Protein AF-X1GCX1-F1 (afdb_monomer)

Sequence (141 aa):
MNTSSYLELHWLAKADKYILLPPVIFADIPYGGYFRLPEKKEVVIDDKFYPADRGLIVISENYSSHVESSIAHEWRHLWQYYKRGKPKWIATWNLKSPFSYKNQIVIFFMSDPSEYDALLFQLKKAPDDVARQWYEWIIKQ

Nearest PDB structures (foldseek):
  8k42-assembly1_B  TM=2.134E-01  e=8.567E+00  Banna virus

Mean predicted aligned error: 6.37 Å

Structure (mmCIF, N/CA/C/O backbone):
data_AF-X1GCX1-F1
#
_entry.id   AF-X1GCX1-F1
#
loop_
_atom_site.group_PDB
_atom_site.id
_atom_site.type_symbol
_atom_site.label_atom_id
_atom_site.label_alt_id
_atom_site.label_comp_id
_atom_site.label_asym_id
_atom_site.label_entity_id
_atom_site.label_seq_id
_atom_site.pdbx_PDB_ins_code
_atom_site.Cartn_x
_atom_site.Cartn_y
_atom_site.Cartn_z
_atom_site.occupancy
_atom_site.B_iso_or_equiv
_atom_site.auth_seq_id
_atom_site.auth_comp_id
_atom_site.auth_asym_id
_atom_site.auth_atom_id
_atom_site.pdbx_PDB_model_num
ATOM 1 N N . MET A 1 1 ? -4.135 -27.957 -5.023 1.00 33.50 1 MET A N 1
ATOM 2 C CA . MET A 1 1 ? -3.226 -28.332 -3.921 1.00 33.50 1 MET A CA 1
ATOM 3 C C . MET A 1 1 ? -3.194 -27.176 -2.949 1.00 33.50 1 MET A C 1
ATOM 5 O O . MET A 1 1 ? -3.079 -26.039 -3.378 1.00 33.50 1 MET A O 1
ATOM 9 N N . ASN A 1 2 ? -3.418 -27.493 -1.679 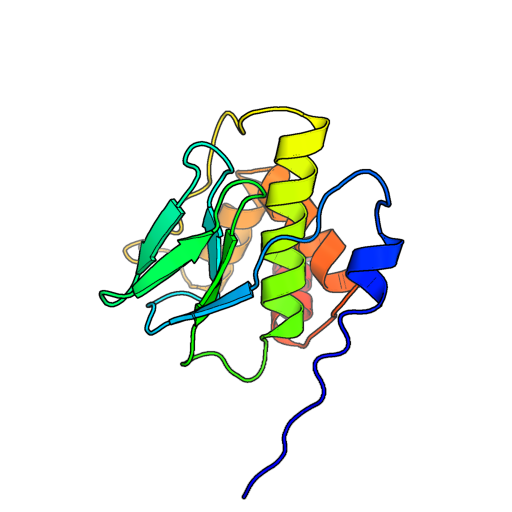1.00 41.75 2 ASN A N 1
ATOM 10 C CA . ASN A 1 2 ? -3.572 -26.563 -0.574 1.00 41.75 2 ASN A CA 1
ATOM 11 C C . ASN A 1 2 ? -2.173 -26.181 -0.070 1.00 41.75 2 ASN A C 1
ATOM 13 O O . ASN A 1 2 ? -1.536 -26.963 0.630 1.00 41.75 2 ASN A O 1
ATOM 17 N N . THR A 1 3 ? -1.675 -25.014 -0.458 1.00 34.78 3 THR A N 1
ATOM 18 C CA . THR A 1 3 ? -0.577 -24.355 0.249 1.00 34.78 3 THR A CA 1
ATOM 19 C C . THR A 1 3 ? -1.178 -23.115 0.867 1.00 34.78 3 THR A C 1
ATOM 21 O O . THR A 1 3 ? -1.274 -22.078 0.218 1.00 34.78 3 THR A O 1
ATOM 24 N N . SER A 1 4 ? -1.628 -23.243 2.114 1.00 40.72 4 SER A N 1
ATOM 25 C CA . SER A 1 4 ? -1.820 -22.090 2.985 1.00 40.72 4 SER A CA 1
ATOM 26 C C . SER A 1 4 ? -0.445 -21.444 3.146 1.00 40.72 4 SER A C 1
ATOM 28 O O . SER A 1 4 ? 0.305 -21.798 4.055 1.00 40.72 4 SER A O 1
ATOM 30 N N . SER A 1 5 ? -0.065 -20.582 2.199 1.00 46.88 5 SER A N 1
ATOM 31 C CA . SER A 1 5 ? 1.104 -19.723 2.312 1.00 46.88 5 SER A CA 1
ATOM 32 C C . SER A 1 5 ? 0.873 -18.882 3.554 1.00 46.88 5 SER A C 1
ATOM 34 O O . SER A 1 5 ? -0.041 -18.057 3.590 1.00 46.88 5 SER A O 1
ATOM 36 N N . TYR A 1 6 ? 1.623 -19.172 4.612 1.00 53.91 6 TYR A N 1
ATOM 37 C CA . TYR A 1 6 ? 1.590 -18.361 5.814 1.00 53.91 6 TYR A CA 1
ATOM 3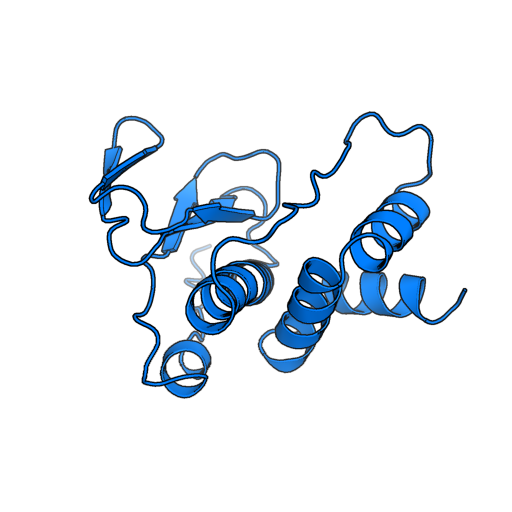8 C C . TYR A 1 6 ? 1.990 -16.946 5.415 1.00 53.91 6 TYR A C 1
ATOM 40 O O . TYR A 1 6 ? 3.112 -16.729 4.973 1.00 53.91 6 TYR A O 1
ATOM 48 N N . LEU A 1 7 ? 1.045 -16.020 5.530 1.00 60.81 7 LEU A N 1
ATOM 49 C CA . LEU A 1 7 ? 1.259 -14.616 5.241 1.00 60.81 7 LEU A CA 1
ATOM 50 C C . LEU A 1 7 ? 2.062 -14.014 6.407 1.00 60.81 7 LEU A C 1
ATOM 52 O O . LEU A 1 7 ? 1.522 -13.839 7.506 1.00 60.81 7 LEU A O 1
ATOM 56 N N . GLU A 1 8 ? 3.357 -13.754 6.226 1.00 61.69 8 GLU A N 1
ATOM 57 C CA . GLU A 1 8 ? 4.233 -13.304 7.313 1.00 61.69 8 GLU A CA 1
ATOM 58 C C . GLU A 1 8 ? 4.082 -11.796 7.567 1.00 61.69 8 GLU A C 1
ATOM 60 O O . GLU A 1 8 ? 4.885 -10.952 7.176 1.00 61.69 8 GLU A O 1
ATOM 65 N N . LEU A 1 9 ? 3.037 -11.437 8.310 1.00 67.00 9 LEU A N 1
ATOM 66 C CA . LEU A 1 9 ? 2.701 -10.050 8.642 1.00 67.00 9 LEU A CA 1
ATOM 67 C C . LEU A 1 9 ? 3.324 -9.549 9.957 1.00 67.00 9 LEU A C 1
ATOM 69 O O . LEU A 1 9 ? 2.952 -8.491 10.466 1.00 67.00 9 LEU A O 1
ATOM 73 N N . HIS A 1 10 ? 4.298 -10.260 10.534 1.00 67.56 10 HIS A N 1
ATOM 74 C CA . HIS A 1 10 ? 4.923 -9.873 11.810 1.00 67.56 10 HIS A CA 1
ATOM 75 C C . HIS A 1 10 ? 5.570 -8.484 11.778 1.00 67.56 10 HIS A C 1
ATOM 77 O O . HIS A 1 10 ? 5.713 -7.826 12.815 1.00 67.56 10 HIS A O 1
ATOM 83 N N . TRP A 1 11 ? 5.969 -8.021 10.594 1.00 71.12 11 TRP A N 1
ATOM 84 C CA . TRP A 1 11 ? 6.536 -6.696 10.419 1.00 71.12 11 TRP A CA 1
ATOM 85 C C . TRP A 1 11 ? 5.501 -5.577 10.608 1.00 71.12 11 TRP A C 1
ATOM 87 O O . TRP A 1 11 ? 5.916 -4.493 11.011 1.00 71.12 11 TRP A O 1
ATOM 97 N N . LEU A 1 12 ? 4.197 -5.816 10.401 1.00 72.50 12 LEU A N 1
ATOM 98 C CA . LEU A 1 12 ? 3.134 -4.814 10.598 1.00 72.50 12 LEU A CA 1
ATOM 99 C C . LEU A 1 12 ? 3.040 -4.382 12.057 1.00 72.50 12 LEU A C 1
ATOM 101 O O . LEU A 1 12 ? 3.121 -3.196 12.364 1.00 72.50 12 LEU A O 1
ATOM 105 N N . ALA A 1 13 ? 2.964 -5.354 12.968 1.00 65.81 13 ALA A N 1
ATOM 106 C CA . ALA A 1 13 ? 2.893 -5.096 14.405 1.00 65.81 13 ALA A CA 1
ATOM 107 C C . ALA A 1 13 ? 4.157 -4.397 14.943 1.00 65.81 13 ALA A C 1
ATOM 109 O O . ALA A 1 13 ? 4.101 -3.667 15.931 1.00 65.81 13 ALA A O 1
ATOM 110 N N . LYS A 1 14 ? 5.307 -4.612 14.288 1.00 66.69 14 LYS A N 1
ATOM 111 C CA . LYS A 1 14 ? 6.599 -4.009 14.654 1.00 66.69 14 LYS A CA 1
ATOM 112 C C . LYS A 1 14 ? 6.864 -2.666 13.969 1.00 66.69 14 LYS A C 1
ATOM 114 O O . LYS A 1 14 ? 7.755 -1.945 14.411 1.00 66.69 14 LYS A O 1
ATOM 119 N N . ALA A 1 15 ? 6.162 -2.343 12.881 1.00 67.50 15 ALA A N 1
ATOM 120 C CA . ALA A 1 15 ? 6.445 -1.156 12.077 1.00 67.50 15 ALA A CA 1
ATOM 121 C C . ALA A 1 15 ? 6.081 0.138 12.815 1.00 67.50 15 ALA A C 1
ATOM 123 O O . ALA A 1 15 ? 6.840 1.102 12.741 1.00 67.50 15 ALA A O 1
ATOM 124 N N . ASP A 1 16 ? 4.962 0.152 13.545 1.00 70.25 16 ASP A N 1
ATOM 125 C CA . ASP A 1 16 ? 4.576 1.269 14.406 1.00 70.25 16 ASP A CA 1
ATOM 126 C C . ASP A 1 16 ? 3.560 0.815 15.467 1.00 70.25 16 ASP A C 1
ATOM 128 O O . ASP A 1 16 ? 2.406 0.535 15.156 1.00 70.25 16 ASP A O 1
ATOM 132 N N . LYS A 1 17 ? 3.977 0.769 16.740 1.00 66.75 17 LYS A N 1
ATOM 133 C CA . LYS A 1 17 ? 3.127 0.312 17.858 1.00 66.75 17 LYS A CA 1
ATOM 134 C C . LYS A 1 17 ? 1.929 1.223 18.153 1.00 66.75 17 LYS A C 1
ATOM 136 O O . LYS A 1 17 ? 1.067 0.850 18.941 1.00 66.75 17 LYS A O 1
ATOM 141 N N . TYR A 1 18 ? 1.911 2.433 17.592 1.00 70.50 18 TYR A N 1
ATOM 142 C CA . TYR A 1 18 ? 0.850 3.415 17.816 1.00 70.50 18 TYR A CA 1
ATOM 143 C C . TYR A 1 18 ? -0.235 3.370 16.742 1.00 70.50 18 TYR A C 1
ATOM 145 O O . TYR A 1 18 ? -1.242 4.063 16.871 1.00 70.50 18 TYR A O 1
ATOM 153 N N . ILE A 1 19 ? -0.038 2.577 15.688 1.00 74.69 19 ILE A N 1
ATOM 154 C CA . ILE A 1 19 ? -1.028 2.389 14.635 1.00 74.69 19 ILE A CA 1
ATOM 155 C C . ILE A 1 19 ? -1.701 1.047 14.858 1.00 74.69 19 ILE A C 1
ATOM 157 O O . ILE A 1 19 ? -1.056 0.005 14.960 1.00 74.69 19 ILE A O 1
ATOM 161 N N . LEU A 1 20 ? -3.024 1.098 14.970 1.00 76.94 20 LEU A N 1
ATOM 162 C CA . LEU A 1 20 ? -3.835 -0.096 15.108 1.00 76.94 20 LEU A CA 1
ATOM 163 C C . LEU A 1 20 ? -3.715 -0.928 13.831 1.00 76.94 20 LEU A C 1
ATOM 165 O O . LEU A 1 20 ? -3.738 -0.386 12.728 1.00 76.94 20 LEU A O 1
ATOM 169 N N . LEU A 1 21 ? -3.590 -2.245 13.988 1.00 83.38 21 LEU A N 1
ATOM 170 C CA . LEU A 1 21 ? -3.601 -3.152 12.848 1.00 83.38 21 LEU A CA 1
ATOM 171 C C . LEU A 1 21 ? -4.992 -3.103 12.199 1.00 83.38 21 LEU A C 1
ATOM 173 O O . LEU A 1 21 ? -5.973 -3.424 12.884 1.00 83.38 21 LEU A O 1
ATOM 177 N N . PRO A 1 22 ? -5.097 -2.684 10.925 1.00 87.62 22 PRO A N 1
ATOM 178 C CA . PRO A 1 22 ? -6.364 -2.715 10.220 1.00 87.62 22 PRO A CA 1
ATOM 179 C C . PRO A 1 22 ? -6.734 -4.175 9.928 1.00 87.62 22 PRO A C 1
ATOM 181 O O . PRO A 1 22 ? -5.843 -5.003 9.706 1.00 87.62 22 PRO A O 1
ATOM 184 N N . PRO A 1 23 ? -8.029 -4.518 9.892 1.00 90.75 23 PRO A N 1
ATOM 185 C CA . PRO A 1 23 ? -8.460 -5.764 9.287 1.00 90.75 23 PRO A CA 1
ATOM 186 C C . PRO A 1 23 ? -7.986 -5.828 7.829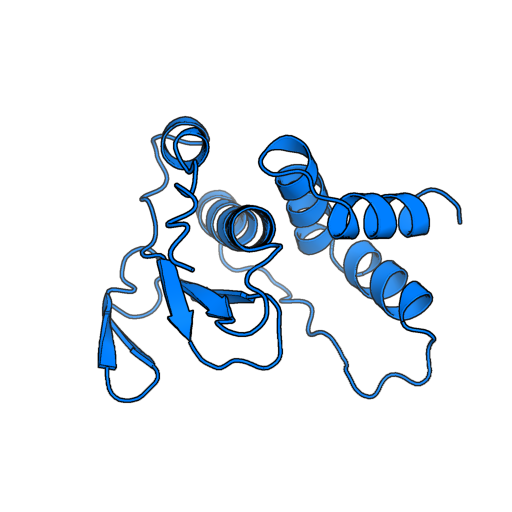 1.00 90.75 23 PRO A C 1
ATOM 188 O O . PRO A 1 23 ? -7.935 -4.813 7.128 1.00 90.75 23 PRO A O 1
ATOM 191 N N . VAL A 1 24 ? -7.641 -7.034 7.389 1.00 92.00 24 VAL A N 1
ATOM 192 C CA . VAL A 1 24 ? -7.318 -7.343 5.996 1.00 92.00 24 VAL A CA 1
ATOM 193 C C . VAL A 1 24 ? -8.365 -8.325 5.508 1.00 92.00 24 VAL A C 1
ATOM 195 O O . VAL A 1 24 ? -8.603 -9.342 6.163 1.00 92.00 24 VAL A O 1
ATOM 198 N N . ILE A 1 25 ? -8.999 -8.016 4.385 1.00 93.25 25 ILE A N 1
ATOM 199 C CA . ILE A 1 25 ? -9.996 -8.887 3.765 1.00 93.25 25 ILE A CA 1
ATOM 200 C C . ILE A 1 25 ? -9.654 -9.123 2.301 1.00 93.25 25 ILE A C 1
ATOM 202 O O . ILE A 1 25 ? -8.929 -8.340 1.687 1.00 93.25 25 ILE A O 1
ATOM 206 N N . PHE A 1 26 ? -10.218 -10.191 1.756 1.00 92.19 26 PHE A N 1
ATOM 207 C CA . PHE A 1 26 ? -10.105 -10.549 0.352 1.00 92.19 26 PHE A CA 1
ATOM 208 C C . PHE A 1 26 ? -11.464 -10.357 -0.318 1.00 92.19 26 PHE A C 1
ATOM 210 O O . PHE A 1 26 ? -12.486 -10.670 0.296 1.00 92.19 26 PHE A O 1
ATOM 217 N N . ALA A 1 27 ? -11.462 -9.767 -1.512 1.00 90.94 27 ALA A N 1
ATOM 218 C CA . ALA A 1 27 ? -12.661 -9.505 -2.304 1.00 90.94 27 ALA A CA 1
ATOM 219 C C . ALA A 1 27 ? -12.352 -9.574 -3.809 1.00 90.94 27 ALA A C 1
ATOM 221 O O . ALA A 1 27 ? -11.199 -9.409 -4.225 1.00 90.94 27 ALA A O 1
ATOM 222 N N . ASP A 1 28 ? -13.380 -9.770 -4.634 1.00 90.50 28 ASP A N 1
ATOM 223 C CA . ASP A 1 28 ? -13.252 -9.735 -6.094 1.00 90.50 28 ASP A CA 1
ATOM 224 C C . ASP A 1 28 ? -13.190 -8.281 -6.591 1.00 90.50 28 ASP A C 1
ATOM 226 O O . ASP A 1 28 ? -14.204 -7.596 -6.744 1.00 90.50 28 ASP A O 1
ATOM 230 N N . ILE A 1 29 ? -11.970 -7.768 -6.784 1.00 86.94 29 ILE A N 1
ATOM 231 C CA . ILE A 1 29 ? -11.718 -6.378 -7.194 1.00 86.94 29 ILE A CA 1
ATOM 232 C C . ILE A 1 29 ? -10.742 -6.313 -8.383 1.00 86.94 29 ILE A C 1
ATOM 234 O O . ILE A 1 29 ? -9.845 -7.157 -8.490 1.00 86.94 29 ILE A O 1
ATOM 238 N N . PRO A 1 30 ? -10.850 -5.289 -9.258 1.00 82.62 30 PRO A N 1
ATOM 239 C CA . PRO A 1 30 ? -10.078 -5.205 -10.504 1.00 82.62 30 PRO A CA 1
ATOM 240 C C . PRO A 1 30 ? -8.651 -4.638 -10.343 1.00 82.62 30 PRO A C 1
ATOM 242 O O . PRO A 1 30 ? -8.001 -4.320 -11.337 1.00 82.62 30 PRO A O 1
ATOM 245 N N . TYR A 1 31 ? -8.164 -4.477 -9.111 1.00 83.62 31 TYR A N 1
ATOM 246 C CA . TYR A 1 31 ? -6.845 -3.920 -8.776 1.00 83.62 31 TYR A CA 1
ATOM 247 C C . TYR A 1 31 ? -6.123 -4.843 -7.788 1.00 83.62 31 TYR A C 1
ATOM 249 O O . TYR A 1 31 ? -6.747 -5.753 -7.266 1.00 83.62 31 TYR A O 1
ATOM 257 N N . GLY A 1 32 ? -4.840 -4.609 -7.482 1.00 86.12 32 GLY A N 1
ATOM 258 C CA . GLY A 1 32 ? -4.113 -5.431 -6.496 1.00 86.12 32 GLY A CA 1
ATOM 259 C C . GLY A 1 32 ? -4.672 -5.314 -5.070 1.00 86.12 32 GLY A C 1
ATOM 260 O O . GLY A 1 32 ? -4.809 -6.310 -4.361 1.00 86.12 32 GLY A O 1
ATOM 261 N N . GLY A 1 33 ? -5.070 -4.105 -4.677 1.00 91.25 33 GLY A N 1
ATOM 262 C CA . GLY A 1 33 ? -5.671 -3.812 -3.383 1.00 91.25 33 GLY A CA 1
ATOM 263 C C . GLY A 1 33 ? -6.154 -2.367 -3.295 1.00 91.25 33 GLY A C 1
ATOM 264 O O . GLY A 1 33 ? -6.004 -1.597 -4.244 1.00 91.25 33 GLY A O 1
ATOM 265 N N . TYR A 1 34 ? -6.783 -2.024 -2.174 1.00 91.75 34 TYR A N 1
ATOM 266 C CA . TYR A 1 34 ? -7.005 -0.645 -1.743 1.00 91.75 34 TYR A CA 1
ATOM 267 C C . TYR A 1 34 ? -7.168 -0.573 -0.220 1.00 91.75 34 TYR A C 1
ATOM 269 O O . TYR A 1 34 ? -7.562 -1.544 0.434 1.00 91.75 34 TYR A O 1
ATOM 277 N N . PHE A 1 35 ? -6.971 0.614 0.350 1.00 90.94 35 PHE A N 1
ATOM 278 C CA . PHE A 1 35 ? -7.311 0.913 1.740 1.00 90.94 35 PHE A CA 1
ATOM 279 C C . PHE A 1 35 ? -8.608 1.734 1.873 1.00 90.94 35 PHE A C 1
ATOM 281 O O . PHE A 1 35 ? -8.987 2.530 1.011 1.00 90.94 35 PHE A O 1
ATOM 288 N N . ARG A 1 36 ? -9.311 1.570 2.997 1.00 90.50 36 ARG A N 1
ATOM 289 C CA . ARG A 1 36 ? -10.378 2.468 3.464 1.00 90.50 36 ARG A CA 1
ATOM 290 C C . ARG A 1 36 ? -9.925 3.171 4.729 1.00 90.50 36 ARG A C 1
ATOM 292 O O . ARG A 1 36 ? -9.405 2.538 5.644 1.00 90.50 36 ARG A O 1
ATOM 299 N N . LEU A 1 37 ? -10.179 4.472 4.792 1.00 89.44 37 LEU A N 1
ATOM 300 C CA . LEU A 1 37 ? -9.931 5.283 5.979 1.00 89.44 37 LEU A CA 1
ATOM 301 C C . LEU A 1 37 ? -10.934 4.963 7.106 1.00 89.44 37 LEU A C 1
ATOM 303 O O . LEU A 1 37 ? -12.079 4.610 6.807 1.00 89.44 37 LEU A O 1
ATOM 307 N N . PRO A 1 38 ? -10.557 5.159 8.387 1.00 88.88 38 PRO A N 1
ATOM 308 C CA . PRO A 1 38 ? -11.432 4.988 9.552 1.00 88.88 38 PRO A CA 1
ATOM 309 C C . PRO A 1 38 ? -12.483 6.099 9.710 1.00 88.88 38 PRO A C 1
ATOM 311 O O . PRO A 1 38 ? -12.607 6.727 10.758 1.00 88.88 38 PRO A O 1
ATOM 314 N N . GLU A 1 39 ? -13.236 6.395 8.653 1.00 86.12 39 GLU A N 1
ATOM 315 C CA . GLU A 1 39 ? -14.292 7.418 8.668 1.00 86.12 39 GLU A CA 1
ATOM 316 C C . GLU A 1 39 ? -15.646 6.857 9.116 1.00 86.12 39 GLU A C 1
ATOM 318 O O . GLU A 1 39 ? -16.528 7.601 9.544 1.00 86.12 39 GLU A O 1
ATOM 323 N N . LYS A 1 40 ? -15.813 5.535 9.016 1.00 85.69 40 LYS A N 1
ATOM 324 C CA . LYS A 1 40 ? -17.006 4.795 9.427 1.00 85.69 40 LYS A CA 1
ATOM 325 C C . LYS A 1 40 ? -16.590 3.659 10.351 1.00 85.69 40 LYS A C 1
ATOM 327 O O . LYS A 1 40 ? -15.509 3.102 10.195 1.00 85.69 40 LYS A O 1
ATOM 332 N N . LYS A 1 41 ? -17.467 3.291 11.289 1.00 89.81 41 LYS A N 1
ATOM 333 C CA . LYS A 1 41 ? -17.235 2.127 12.160 1.00 89.81 41 LYS A CA 1
ATOM 334 C C . LYS A 1 41 ? -17.239 0.817 11.375 1.00 89.81 41 LYS A C 1
ATOM 336 O O . LYS A 1 41 ? -16.514 -0.099 11.740 1.00 89.81 41 LYS A O 1
ATOM 341 N N . GLU A 1 42 ? -18.035 0.748 10.310 1.00 92.44 42 GLU A N 1
ATOM 342 C CA . GLU A 1 42 ? -18.246 -0.457 9.510 1.00 92.44 42 GLU A CA 1
ATOM 343 C C . GLU A 1 42 ? -18.417 -0.104 8.027 1.00 92.44 42 GLU A C 1
ATOM 345 O O . GLU A 1 42 ? -18.863 0.998 7.680 1.00 92.44 42 GLU A O 1
ATOM 350 N N . VAL A 1 43 ? -18.073 -1.049 7.151 1.00 92.31 43 VAL A N 1
ATOM 351 C CA . VAL A 1 43 ? -18.297 -0.973 5.700 1.00 92.31 43 VAL A CA 1
ATOM 352 C C . VAL A 1 43 ? -18.898 -2.274 5.178 1.00 92.31 43 VAL A C 1
ATOM 354 O O . VAL A 1 43 ? -18.659 -3.338 5.747 1.00 92.31 43 VAL A O 1
ATOM 357 N N . VAL A 1 44 ? -19.663 -2.174 4.089 1.00 92.25 44 VAL A N 1
ATOM 358 C CA . VAL A 1 44 ? -20.241 -3.326 3.388 1.00 92.25 44 VAL A CA 1
ATOM 359 C C . VAL A 1 44 ? -19.429 -3.609 2.133 1.00 92.25 44 VAL A C 1
ATOM 361 O O . VAL A 1 44 ? -19.232 -2.706 1.317 1.00 92.25 44 VAL A O 1
ATOM 364 N N . ILE A 1 45 ? -18.949 -4.842 2.005 1.00 88.56 45 ILE A N 1
ATOM 365 C CA . ILE A 1 45 ? -18.239 -5.370 0.834 1.00 88.56 45 ILE A CA 1
ATOM 366 C C . ILE A 1 45 ? -18.803 -6.771 0.596 1.00 88.56 45 ILE A C 1
ATOM 368 O O . ILE A 1 45 ? -18.870 -7.557 1.540 1.00 88.56 45 ILE A O 1
ATOM 372 N N . ASP A 1 46 ? -19.273 -7.047 -0.621 1.00 87.12 46 ASP A N 1
ATOM 373 C CA . ASP A 1 46 ? -19.903 -8.320 -1.008 1.00 87.12 46 ASP A CA 1
ATOM 374 C C . ASP A 1 46 ? -20.989 -8.790 -0.020 1.00 87.12 46 ASP A C 1
ATOM 376 O O . ASP A 1 46 ? -20.961 -9.910 0.491 1.00 87.12 46 ASP A O 1
ATOM 380 N N . ASP A 1 47 ? -21.912 -7.879 0.312 1.00 89.69 47 ASP A N 1
ATOM 381 C CA . ASP A 1 47 ? -23.026 -8.075 1.257 1.00 89.69 47 ASP A CA 1
ATOM 382 C C . ASP A 1 47 ? -22.620 -8.478 2.692 1.00 89.69 47 ASP A C 1
ATOM 384 O O . ASP A 1 47 ? -23.463 -8.860 3.509 1.00 89.69 47 ASP A O 1
ATOM 388 N N . LYS A 1 48 ? -21.336 -8.347 3.044 1.00 91.06 48 LYS A N 1
ATOM 389 C CA . LYS A 1 48 ? -20.802 -8.617 4.385 1.00 91.06 48 LYS A CA 1
ATOM 390 C C . LYS A 1 48 ? -20.346 -7.336 5.070 1.00 91.06 48 LYS A C 1
ATOM 392 O O . LYS A 1 48 ? -19.789 -6.436 4.443 1.00 91.06 48 LYS A O 1
ATOM 397 N N . PHE A 1 49 ? -20.559 -7.278 6.382 1.00 92.62 49 PHE A N 1
ATOM 398 C CA . PHE A 1 49 ? -20.134 -6.166 7.227 1.00 92.62 49 PHE A CA 1
ATOM 399 C C . PHE A 1 49 ? -18.735 -6.411 7.782 1.00 92.62 49 PHE A C 1
ATOM 401 O O . PHE A 1 49 ? -18.466 -7.462 8.366 1.00 92.62 49 PHE A O 1
ATOM 408 N N . TYR A 1 50 ? -17.870 -5.410 7.645 1.00 92.38 50 TYR A N 1
ATOM 409 C CA . TYR A 1 50 ? -16.511 -5.437 8.171 1.00 92.38 50 TYR A CA 1
ATOM 410 C C . TYR A 1 50 ? -16.249 -4.232 9.071 1.00 92.38 50 TYR A C 1
ATOM 412 O O . TYR A 1 50 ? -16.633 -3.115 8.704 1.00 92.38 50 TYR A O 1
ATOM 420 N N . PRO A 1 51 ? -15.563 -4.419 10.214 1.00 91.44 51 PRO A N 1
ATOM 421 C CA . PRO A 1 51 ? -15.121 -3.301 11.032 1.00 91.44 51 PRO A CA 1
ATOM 422 C C . PRO A 1 51 ? -14.118 -2.451 10.245 1.00 91.44 51 PRO A C 1
ATOM 424 O O . PRO A 1 51 ? -13.213 -2.970 9.594 1.00 91.44 51 PRO A O 1
ATOM 427 N N . ALA A 1 52 ? -14.294 -1.137 10.303 1.00 90.00 52 ALA A N 1
ATOM 428 C CA . ALA A 1 52 ? -13.456 -0.155 9.623 1.00 90.00 52 ALA A CA 1
ATOM 429 C C . ALA A 1 52 ? -13.031 0.989 10.557 1.00 90.00 52 ALA A C 1
ATOM 431 O O . ALA A 1 52 ? -12.408 1.945 10.109 1.00 90.00 52 ALA A O 1
ATOM 432 N N . ASP A 1 53 ? -13.292 0.878 11.864 1.00 87.44 53 ASP A N 1
ATOM 433 C CA . ASP A 1 53 ? -12.909 1.846 12.903 1.00 87.44 53 ASP A CA 1
ATOM 434 C C . ASP A 1 53 ? -11.390 2.111 12.970 1.00 87.44 53 ASP A C 1
ATOM 436 O O . ASP A 1 53 ? -10.951 3.125 13.513 1.00 87.44 53 ASP A O 1
ATOM 440 N N . ARG A 1 54 ? -10.588 1.219 12.379 1.00 87.00 54 ARG A N 1
ATOM 441 C CA . ARG A 1 54 ? -9.114 1.262 12.314 1.00 87.00 54 ARG A CA 1
ATOM 442 C C . ARG A 1 54 ? -8.581 1.408 10.885 1.00 87.00 54 ARG A C 1
ATOM 444 O O . ARG A 1 54 ? -7.395 1.211 10.634 1.00 87.00 54 ARG A O 1
ATOM 451 N N . GLY A 1 55 ? -9.471 1.715 9.947 1.00 90.88 55 GLY A N 1
ATOM 452 C CA . GLY A 1 55 ? -9.255 1.521 8.526 1.00 90.88 55 GLY A CA 1
ATOM 453 C C . GLY A 1 55 ? -9.454 0.057 8.146 1.00 90.88 55 GLY A C 1
ATOM 454 O O . GLY A 1 55 ? -9.686 -0.793 9.003 1.00 90.88 55 GLY A O 1
ATOM 455 N N . LEU A 1 56 ? -9.390 -0.226 6.852 1.00 92.88 56 LEU A N 1
ATOM 456 C CA . LEU A 1 56 ? -9.553 -1.567 6.292 1.00 92.88 56 LEU A CA 1
ATOM 457 C C . LEU A 1 56 ? -8.640 -1.697 5.079 1.00 92.88 56 LEU A C 1
ATOM 459 O O . LEU A 1 56 ? -8.584 -0.775 4.269 1.00 92.88 56 LEU A O 1
ATOM 463 N N . ILE A 1 57 ? -7.958 -2.828 4.939 1.00 93.56 57 ILE A N 1
ATOM 464 C CA . ILE A 1 57 ? -7.224 -3.178 3.722 1.00 93.56 57 ILE A CA 1
ATOM 465 C C . ILE A 1 57 ? -8.026 -4.243 2.982 1.00 93.56 57 ILE A C 1
ATOM 467 O O . ILE A 1 57 ? -8.426 -5.249 3.570 1.00 93.56 57 ILE A O 1
ATOM 471 N N . VAL A 1 58 ? -8.262 -4.013 1.697 1.00 92.62 58 VAL A N 1
ATOM 472 C CA . VAL A 1 58 ? -8.970 -4.934 0.809 1.00 92.62 58 VAL A CA 1
ATOM 473 C C . VAL A 1 58 ? -7.993 -5.381 -0.262 1.00 92.62 58 VAL A C 1
ATOM 475 O O . VAL A 1 58 ? -7.430 -4.546 -0.964 1.00 92.62 58 VAL A O 1
ATOM 478 N N . ILE A 1 59 ? -7.777 -6.686 -0.367 1.00 93.62 59 ILE A N 1
ATOM 479 C CA . ILE A 1 59 ? -6.867 -7.300 -1.333 1.00 93.62 59 ILE A CA 1
ATOM 480 C C . ILE A 1 59 ? -7.677 -8.099 -2.342 1.00 93.62 59 ILE A C 1
ATOM 482 O O . ILE A 1 59 ? -8.686 -8.712 -1.994 1.00 93.62 59 ILE A O 1
ATOM 486 N N . SER A 1 60 ? -7.238 -8.101 -3.595 1.00 91.12 60 SER A N 1
ATOM 487 C CA . SER A 1 60 ? -7.904 -8.892 -4.622 1.00 91.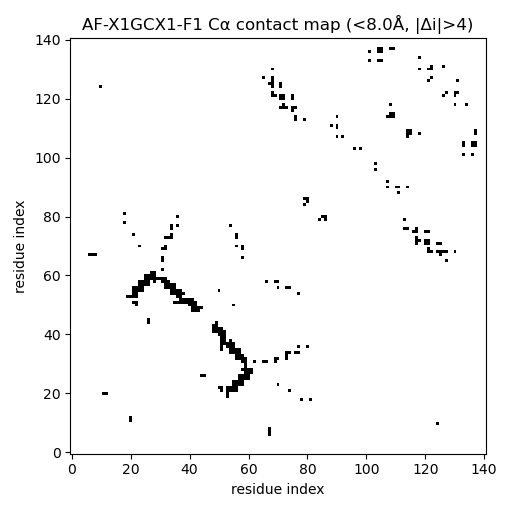12 60 SER A CA 1
ATOM 488 C C . SER A 1 60 ? -7.676 -10.381 -4.442 1.00 91.12 60 SER A C 1
ATOM 490 O O . SER A 1 60 ? -6.540 -10.837 -4.302 1.00 91.12 60 SER A O 1
ATOM 492 N N . GLU A 1 61 ? -8.756 -11.150 -4.539 1.00 89.25 61 GLU A N 1
ATOM 493 C CA . GLU A 1 61 ? -8.696 -12.611 -4.640 1.00 89.25 61 GLU A CA 1
ATOM 494 C C . GLU A 1 61 ? -7.969 -13.073 -5.913 1.00 89.25 61 GLU A C 1
ATOM 496 O O . GLU A 1 61 ? -7.357 -14.141 -5.932 1.00 89.25 61 GLU A O 1
ATOM 501 N N . ASN A 1 62 ? -7.961 -12.236 -6.956 1.00 84.81 62 ASN A N 1
ATOM 502 C CA . ASN A 1 62 ? -7.394 -12.564 -8.263 1.00 84.81 62 ASN A CA 1
ATOM 503 C C . ASN A 1 62 ? -5.878 -12.309 -8.363 1.00 84.81 62 ASN A C 1
ATOM 505 O O . ASN A 1 62 ? -5.246 -12.765 -9.315 1.00 84.81 62 ASN A O 1
ATOM 509 N N . TYR A 1 63 ? -5.275 -11.603 -7.398 1.00 76.44 63 TYR A N 1
ATOM 510 C CA . TYR A 1 63 ? -3.846 -11.240 -7.391 1.00 76.44 63 TYR A CA 1
ATOM 511 C C . TYR A 1 63 ? -3.071 -11.949 -6.267 1.00 76.44 63 TYR A C 1
ATOM 513 O O . TYR A 1 63 ? -2.305 -11.345 -5.513 1.00 76.44 63 TYR A O 1
ATOM 521 N N . SER A 1 64 ? -3.252 -13.268 -6.157 1.00 70.75 64 SER A N 1
ATOM 522 C CA . SER A 1 64 ? -2.768 -14.064 -5.021 1.00 70.75 64 SER A CA 1
ATOM 523 C C . SER A 1 64 ? -1.238 -14.153 -4.878 1.00 70.75 64 SER A C 1
ATOM 525 O O . SER A 1 64 ? -0.754 -14.477 -3.796 1.00 70.75 64 SER A O 1
ATOM 527 N N . SER A 1 65 ? -0.454 -13.885 -5.929 1.00 79.06 65 SER A N 1
ATOM 528 C CA . SER A 1 65 ? 1.018 -13.981 -5.887 1.00 79.06 65 SER A CA 1
ATOM 529 C C . SER A 1 65 ? 1.714 -12.793 -5.215 1.00 79.06 65 SER A C 1
ATOM 531 O O . SER A 1 65 ? 2.893 -12.901 -4.891 1.00 79.06 65 SER A O 1
ATOM 533 N N . HIS A 1 66 ? 1.000 -11.688 -4.969 1.00 87.06 66 HIS A N 1
ATOM 534 C CA . HIS A 1 66 ? 1.579 -10.431 -4.468 1.00 87.06 66 HIS A CA 1
ATOM 535 C C . HIS A 1 66 ? 0.882 -9.911 -3.203 1.00 87.06 66 HIS A C 1
ATOM 537 O O . HIS A 1 66 ? 0.995 -8.737 -2.865 1.00 87.06 66 HIS A O 1
ATOM 543 N N . VAL A 1 67 ? 0.168 -10.775 -2.473 1.00 90.38 67 VAL A N 1
ATOM 544 C CA . VAL A 1 67 ? -0.695 -10.371 -1.347 1.00 90.38 67 VAL A CA 1
ATOM 545 C C . VAL A 1 67 ? 0.069 -9.599 -0.266 1.00 90.38 67 VAL A C 1
ATOM 547 O O . VAL A 1 67 ? -0.368 -8.524 0.133 1.00 90.38 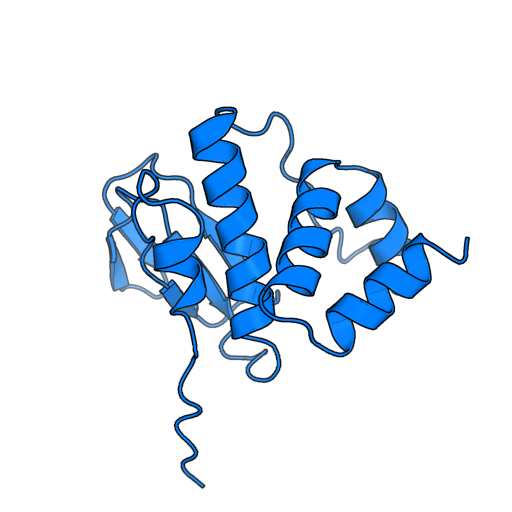67 VAL A O 1
ATOM 550 N N . GLU A 1 68 ? 1.219 -10.098 0.200 1.00 90.81 68 GLU A N 1
ATOM 551 C CA . GLU A 1 68 ? 2.016 -9.408 1.235 1.00 90.81 68 GLU A CA 1
ATOM 552 C C . GLU A 1 68 ? 2.503 -8.034 0.773 1.00 90.81 68 GLU A C 1
ATOM 554 O O . GLU A 1 68 ? 2.492 -7.067 1.535 1.00 90.81 68 GLU A O 1
ATOM 559 N N . SER A 1 69 ? 2.908 -7.973 -0.492 1.00 91.81 69 SER A N 1
ATOM 560 C CA . SER A 1 69 ? 3.411 -6.788 -1.174 1.00 91.81 69 SER A CA 1
ATOM 561 C C . SER A 1 69 ? 2.314 -5.722 -1.282 1.00 91.81 69 SER A C 1
ATOM 563 O O . SER A 1 69 ? 2.506 -4.584 -0.851 1.00 91.81 69 SER A O 1
ATOM 565 N N . SER A 1 70 ? 1.109 -6.113 -1.711 1.00 93.06 70 SER A N 1
ATOM 566 C CA . SER A 1 70 ? -0.071 -5.243 -1.720 1.00 93.06 70 SER A CA 1
ATOM 567 C C . SER A 1 70 ? -0.466 -4.789 -0.314 1.00 93.06 70 SER A C 1
ATOM 569 O O . SER A 1 70 ? -0.693 -3.605 -0.098 1.00 93.06 70 SER A O 1
ATOM 571 N N . ILE A 1 71 ? -0.467 -5.676 0.686 1.00 93.25 71 ILE A N 1
ATOM 572 C CA . ILE A 1 71 ? -0.759 -5.287 2.077 1.00 93.25 71 ILE A CA 1
ATOM 573 C C . ILE A 1 71 ? 0.263 -4.271 2.596 1.00 93.25 71 ILE A C 1
ATOM 575 O O . ILE A 1 71 ? -0.117 -3.341 3.306 1.00 93.25 71 ILE A O 1
ATOM 579 N N . ALA A 1 72 ? 1.545 -4.412 2.249 1.00 92.62 72 ALA A N 1
ATOM 580 C CA . ALA A 1 72 ? 2.573 -3.445 2.621 1.00 92.62 72 ALA A CA 1
ATOM 581 C C . ALA A 1 72 ? 2.340 -2.065 2.005 1.00 92.62 72 ALA A C 1
ATOM 583 O O . ALA A 1 72 ? 2.466 -1.065 2.719 1.00 92.62 72 ALA A O 1
ATOM 584 N N . HIS A 1 73 ? 1.952 -2.023 0.730 1.00 94.31 73 HIS A N 1
ATOM 585 C CA . HIS A 1 73 ? 1.574 -0.795 0.031 1.00 94.31 73 HIS A CA 1
ATOM 586 C C . HIS A 1 73 ? 0.368 -0.119 0.701 1.00 94.31 73 HIS A C 1
ATOM 588 O O . HIS A 1 73 ? 0.473 0.999 1.210 1.00 94.31 73 HIS A O 1
ATOM 594 N N . GLU A 1 74 ? -0.746 -0.844 0.832 1.00 93.69 74 GLU A N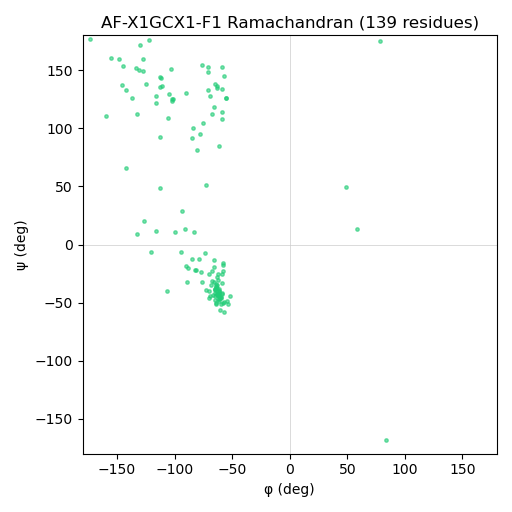 1
ATOM 595 C CA . GLU A 1 74 ? -1.998 -0.312 1.385 1.00 93.69 74 GLU A CA 1
ATOM 596 C C . GLU A 1 74 ? -1.878 0.086 2.862 1.00 93.69 74 GLU A C 1
ATOM 598 O O . GLU A 1 74 ? -2.404 1.115 3.302 1.00 93.69 74 GLU A O 1
ATOM 603 N N . TRP A 1 75 ? -1.136 -0.689 3.658 1.00 92.75 75 TRP A N 1
ATOM 604 C CA . TRP A 1 75 ? -0.875 -0.325 5.047 1.00 92.75 75 TRP A CA 1
ATOM 605 C C . TRP A 1 75 ? -0.071 0.967 5.150 1.00 92.75 75 TRP A C 1
ATOM 607 O O . TRP A 1 75 ? -0.310 1.771 6.058 1.00 92.75 75 TRP A O 1
ATOM 617 N N . ARG A 1 76 ? 0.877 1.200 4.234 1.00 92.62 76 ARG A N 1
ATOM 618 C CA . ARG A 1 76 ? 1.673 2.426 4.264 1.00 92.62 76 ARG A CA 1
ATOM 619 C C . ARG A 1 76 ? 0.796 3.654 4.053 1.00 92.62 76 ARG A C 1
ATOM 621 O O . ARG A 1 76 ? 1.028 4.653 4.733 1.00 92.62 76 ARG A O 1
ATOM 628 N N . HIS A 1 77 ? -0.248 3.572 3.237 1.00 91.62 77 HIS A N 1
ATOM 629 C CA . HIS A 1 77 ? -1.218 4.658 3.108 1.00 91.62 77 HIS A CA 1
ATOM 630 C C . HIS A 1 77 ? -2.013 4.922 4.389 1.00 91.62 77 HIS A C 1
ATOM 632 O O . HIS A 1 77 ? -2.163 6.076 4.800 1.00 91.62 77 HIS A O 1
ATOM 638 N N . LEU A 1 78 ? -2.450 3.874 5.094 1.00 90.12 78 LEU A N 1
ATOM 639 C CA . LEU A 1 78 ? -3.069 4.037 6.415 1.00 90.12 78 LEU A CA 1
ATOM 640 C C . LEU A 1 78 ? -2.096 4.667 7.417 1.00 90.12 78 LEU A C 1
ATOM 642 O O . LEU A 1 78 ? -2.468 5.578 8.157 1.00 90.12 78 LEU A O 1
ATOM 646 N N . TRP A 1 79 ? -0.830 4.247 7.412 1.00 90.56 79 TRP A N 1
ATOM 647 C CA . TRP A 1 79 ? 0.210 4.863 8.235 1.00 90.56 79 TRP A CA 1
ATOM 648 C C . TRP A 1 79 ? 0.388 6.350 7.906 1.00 90.56 79 TRP A C 1
ATOM 650 O O . TRP A 1 79 ? 0.423 7.184 8.813 1.00 90.56 79 TRP A O 1
ATOM 660 N N . GLN A 1 80 ? 0.460 6.699 6.618 1.00 89.50 80 GLN A N 1
ATOM 661 C CA . GLN A 1 80 ? 0.562 8.086 6.164 1.00 89.50 80 GLN A CA 1
ATOM 662 C C . GLN A 1 80 ? -0.637 8.899 6.658 1.00 89.50 80 GLN A C 1
ATOM 664 O O . GLN A 1 80 ? -0.436 9.994 7.180 1.00 89.50 80 GLN A O 1
ATOM 669 N N . TYR A 1 81 ? -1.849 8.339 6.588 1.00 88.88 81 TYR A N 1
ATOM 670 C CA . TYR A 1 81 ? -3.060 8.958 7.120 1.00 88.88 81 TYR A CA 1
ATOM 671 C C . TYR A 1 81 ? -2.971 9.220 8.627 1.00 88.88 81 TYR A C 1
ATOM 673 O O . TYR A 1 81 ? -3.171 10.349 9.074 1.00 88.88 81 TYR A O 1
ATOM 681 N N . TYR A 1 82 ? -2.611 8.214 9.425 1.00 86.69 82 TYR A N 1
ATOM 682 C CA . TYR A 1 82 ? -2.501 8.372 10.878 1.00 86.69 82 TYR A CA 1
ATOM 683 C C . TYR A 1 82 ? -1.435 9.394 11.293 1.00 86.69 82 TYR A C 1
ATOM 685 O O . TYR A 1 82 ? -1.582 10.045 12.326 1.00 86.69 82 TYR A O 1
ATOM 693 N N . LYS A 1 83 ? -0.359 9.552 10.511 1.00 87.38 83 LYS A N 1
ATOM 694 C CA . LYS A 1 83 ? 0.726 10.497 10.824 1.00 87.38 83 LYS A CA 1
ATOM 695 C C . LYS A 1 83 ? 0.515 11.899 10.267 1.00 87.38 83 LYS A C 1
ATOM 697 O O . LYS A 1 83 ? 1.015 12.852 10.857 1.00 87.38 83 LYS A O 1
ATOM 702 N N . ARG A 1 84 ? -0.140 12.026 9.112 1.00 86.44 84 ARG A N 1
ATOM 703 C CA . ARG A 1 84 ? -0.200 13.276 8.335 1.00 86.44 84 ARG A CA 1
ATOM 704 C C . ARG A 1 84 ? -1.626 13.800 8.129 1.00 86.44 84 ARG A C 1
ATOM 706 O O . ARG A 1 84 ? -1.781 14.914 7.638 1.00 86.44 84 ARG A O 1
ATOM 713 N N . GLY A 1 85 ? -2.650 13.045 8.525 1.00 83.94 85 GLY A N 1
ATOM 714 C CA . GLY A 1 85 ? -4.059 13.354 8.277 1.00 83.94 85 GLY A CA 1
ATOM 715 C C . GLY A 1 85 ? -4.535 12.897 6.894 1.00 83.94 85 GLY A C 1
ATOM 716 O O . GLY A 1 85 ? -3.847 12.147 6.203 1.00 83.94 85 GLY A O 1
ATOM 717 N N . LYS A 1 86 ? -5.735 13.341 6.482 1.00 73.25 86 LYS A N 1
ATOM 718 C CA . LYS A 1 86 ? -6.315 12.983 5.174 1.00 73.25 86 LYS A CA 1
ATOM 719 C C . LYS A 1 86 ? -5.346 13.338 4.039 1.00 73.25 86 LYS A C 1
ATOM 721 O O . LYS A 1 86 ? -4.940 14.502 3.959 1.00 73.25 86 LYS A O 1
ATOM 726 N N . PRO A 1 87 ? -4.993 12.384 3.158 1.00 67.50 87 PRO A N 1
ATOM 727 C CA . PRO A 1 87 ? -4.219 12.714 1.973 1.00 67.50 87 PRO A CA 1
ATOM 728 C C . PRO A 1 87 ? -4.994 13.744 1.143 1.00 67.50 87 PRO A C 1
ATOM 730 O O . PRO A 1 87 ? -6.206 13.629 0.960 1.00 67.50 87 PRO A O 1
ATOM 733 N N . LYS A 1 88 ? -4.302 14.794 0.681 1.00 61.47 88 LYS A N 1
ATOM 734 C CA . LYS A 1 88 ? -4.911 15.838 -0.164 1.00 61.47 88 LYS A CA 1
ATOM 735 C C . LYS A 1 88 ? -5.299 15.304 -1.545 1.00 61.47 88 LYS A C 1
ATOM 737 O O . LYS A 1 88 ? -6.173 15.878 -2.185 1.00 61.47 88 LYS A O 1
ATOM 742 N N . TRP A 1 89 ? -4.652 14.223 -1.967 1.00 58.31 89 TRP A N 1
ATOM 743 C CA . TRP A 1 89 ? -4.853 13.539 -3.232 1.00 58.31 89 TRP A CA 1
ATOM 744 C C . TRP A 1 89 ? -4.728 12.041 -2.971 1.00 58.31 89 TRP A C 1
ATOM 746 O O . TRP A 1 89 ? -3.827 11.625 -2.253 1.00 58.31 89 TRP A O 1
ATOM 756 N N . ILE A 1 90 ? -5.667 11.261 -3.495 1.00 62.91 90 ILE A N 1
ATOM 757 C CA . ILE A 1 90 ? -5.500 9.819 -3.663 1.00 62.91 90 ILE A CA 1
ATOM 758 C C . ILE A 1 90 ? -5.290 9.667 -5.161 1.00 62.91 90 ILE A C 1
ATOM 760 O O . ILE A 1 90 ? -6.215 9.948 -5.933 1.00 62.91 90 ILE A O 1
ATOM 764 N N . ALA A 1 91 ? -4.070 9.334 -5.580 1.00 65.00 91 ALA A N 1
ATOM 765 C CA . ALA A 1 91 ? -3.804 9.060 -6.980 1.00 65.00 91 ALA A CA 1
ATOM 766 C C . ALA A 1 91 ? -4.764 7.960 -7.453 1.00 65.00 91 ALA A C 1
ATOM 768 O O . ALA A 1 91 ? -4.881 6.898 -6.848 1.00 65.00 91 ALA A O 1
ATOM 769 N N . THR A 1 92 ? -5.506 8.228 -8.525 1.00 66.25 92 THR A N 1
ATOM 770 C CA . THR A 1 92 ? -6.380 7.221 -9.131 1.00 66.25 92 THR A CA 1
ATOM 771 C C . THR A 1 92 ? -5.693 6.667 -10.362 1.00 66.25 92 THR A C 1
ATOM 773 O O . THR A 1 92 ? -5.286 7.408 -11.259 1.00 66.25 92 THR A O 1
ATOM 776 N N . TRP A 1 93 ? -5.545 5.346 -10.404 1.00 68.69 93 TRP A N 1
ATOM 777 C CA . TRP A 1 93 ? -4.982 4.670 -11.560 1.00 68.69 93 TRP A CA 1
ATOM 778 C C . TRP A 1 93 ? -5.939 4.782 -12.755 1.00 68.69 93 TRP A C 1
ATOM 780 O O . TRP A 1 93 ? -7.037 4.216 -12.753 1.00 68.69 93 TRP A O 1
ATOM 790 N N . ASN A 1 94 ? -5.538 5.518 -13.794 1.00 71.69 94 ASN A N 1
ATOM 791 C CA . ASN A 1 94 ? -6.354 5.686 -14.992 1.00 71.69 94 ASN A CA 1
ATOM 792 C C . ASN A 1 94 ? -6.145 4.523 -15.974 1.00 71.69 94 ASN A C 1
ATOM 794 O O . ASN A 1 94 ? -5.316 4.602 -16.880 1.00 71.69 94 ASN A O 1
ATOM 798 N N . LEU A 1 95 ? -6.976 3.484 -15.846 1.00 65.88 95 LEU A N 1
ATOM 799 C CA . LEU A 1 95 ? -6.988 2.311 -16.735 1.00 65.88 95 LEU A CA 1
ATOM 800 C C . LEU A 1 95 ? -7.219 2.635 -18.226 1.00 65.88 95 LEU A C 1
ATOM 802 O O . LEU A 1 95 ? -6.973 1.781 -19.072 1.00 65.88 95 LEU A O 1
ATOM 806 N N . LYS A 1 96 ? -7.703 3.837 -18.569 1.00 74.12 96 LYS A N 1
ATOM 807 C CA . LYS A 1 96 ? -7.978 4.269 -19.955 1.00 74.12 96 LYS A CA 1
ATOM 808 C C . LYS A 1 96 ? -6.874 5.151 -20.545 1.00 74.12 96 LYS A C 1
ATOM 810 O O . LYS A 1 96 ? -7.077 5.789 -21.576 1.00 74.12 96 LYS A O 1
ATOM 815 N N . SER A 1 97 ? -5.732 5.243 -19.874 1.00 77.12 97 SER A N 1
ATOM 816 C CA . SER A 1 97 ? -4.612 6.055 -20.330 1.00 77.12 97 SER A CA 1
ATOM 817 C C . SER A 1 97 ? -4.059 5.559 -21.679 1.00 77.12 97 SER A C 1
ATOM 819 O O . SER A 1 97 ? -3.871 4.354 -21.846 1.00 77.12 97 SER A O 1
ATOM 821 N N . PRO A 1 98 ? -3.747 6.459 -22.636 1.00 83.75 98 PRO A N 1
ATOM 822 C CA . PRO A 1 98 ? -3.129 6.083 -23.910 1.00 83.75 98 PRO A CA 1
ATOM 823 C C . PRO A 1 98 ? -1.645 5.700 -23.764 1.00 83.75 98 PRO A C 1
ATOM 825 O O . PRO A 1 98 ? -1.015 5.281 -24.733 1.00 83.75 98 PRO A O 1
ATOM 828 N N . PHE A 1 99 ? -1.056 5.880 -22.578 1.00 85.31 99 PHE A N 1
ATOM 829 C CA . PHE A 1 99 ? 0.346 5.563 -22.325 1.00 85.31 99 PHE A CA 1
ATOM 830 C C . PHE A 1 99 ? 0.573 4.054 -22.184 1.00 85.31 99 PHE A C 1
ATOM 832 O O . PHE A 1 99 ? -0.311 3.312 -21.762 1.00 85.31 99 PHE A O 1
ATOM 839 N N . SER A 1 100 ? 1.793 3.593 -22.477 1.00 89.69 100 SER A N 1
ATOM 840 C CA . SER A 1 100 ? 2.196 2.216 -22.170 1.00 89.69 100 SER A CA 1
ATOM 841 C C . SER A 1 100 ? 2.082 1.941 -20.668 1.00 89.69 100 SER A C 1
ATOM 843 O O . SER A 1 100 ? 2.244 2.853 -19.858 1.00 89.69 100 SER A O 1
ATOM 845 N N . TYR A 1 101 ? 1.864 0.682 -20.279 1.00 88.69 101 TYR A N 1
ATOM 846 C CA . TYR A 1 101 ? 1.774 0.294 -18.867 1.00 88.69 101 TYR A CA 1
ATOM 847 C C . TYR A 1 101 ? 2.975 0.787 -18.038 1.00 88.69 101 TYR A C 1
ATOM 849 O O . TYR A 1 101 ? 2.791 1.397 -16.988 1.00 88.69 101 TYR A O 1
ATOM 857 N N . LYS A 1 102 ? 4.200 0.641 -18.566 1.00 91.88 102 LYS A N 1
ATOM 858 C CA . LYS A 1 102 ? 5.421 1.183 -17.949 1.00 91.88 102 LYS A CA 1
ATOM 859 C C . LYS A 1 102 ? 5.318 2.690 -17.689 1.00 91.88 102 LYS A C 1
ATOM 861 O O . LYS A 1 102 ? 5.614 3.141 -16.588 1.00 91.88 102 LYS A O 1
ATOM 866 N N . ASN A 1 103 ? 4.895 3.467 -18.686 1.00 91.31 103 ASN A N 1
ATOM 867 C CA . ASN A 1 103 ? 4.786 4.919 -18.544 1.00 91.31 103 ASN A CA 1
ATOM 868 C C . ASN A 1 103 ? 3.669 5.308 -17.570 1.00 91.31 103 ASN A C 1
ATOM 870 O O . ASN A 1 103 ? 3.831 6.268 -16.826 1.00 91.31 103 ASN A O 1
ATOM 874 N N . GLN A 1 104 ? 2.568 4.553 -17.526 1.00 90.25 104 GLN A N 1
ATOM 875 C CA . GLN A 1 104 ? 1.520 4.757 -16.524 1.00 90.25 104 GLN A CA 1
ATOM 876 C C . GLN A 1 104 ? 2.054 4.533 -15.103 1.00 90.25 104 GLN A C 1
ATOM 878 O O . GLN A 1 104 ? 1.788 5.358 -14.237 1.00 90.25 104 GLN A O 1
ATOM 883 N N . ILE A 1 105 ? 2.855 3.481 -14.878 1.00 90.94 105 ILE A N 1
ATOM 884 C CA . ILE A 1 105 ? 3.476 3.184 -13.574 1.00 90.94 105 ILE A CA 1
ATOM 885 C C . ILE A 1 105 ? 4.394 4.325 -13.148 1.00 90.94 105 ILE A C 1
ATOM 887 O O . ILE A 1 105 ? 4.279 4.835 -12.035 1.00 90.94 105 ILE A O 1
ATOM 891 N N . VAL A 1 106 ? 5.265 4.765 -14.057 1.00 92.44 106 VAL A N 1
ATOM 892 C CA . VAL A 1 106 ? 6.169 5.889 -13.810 1.00 92.44 106 VAL A CA 1
ATOM 893 C C . VAL A 1 106 ? 5.388 7.151 -13.441 1.00 92.44 106 VAL A C 1
ATOM 895 O O . VAL A 1 106 ? 5.676 7.762 -12.415 1.00 92.44 106 VAL A O 1
ATOM 898 N N . ILE A 1 107 ? 4.380 7.5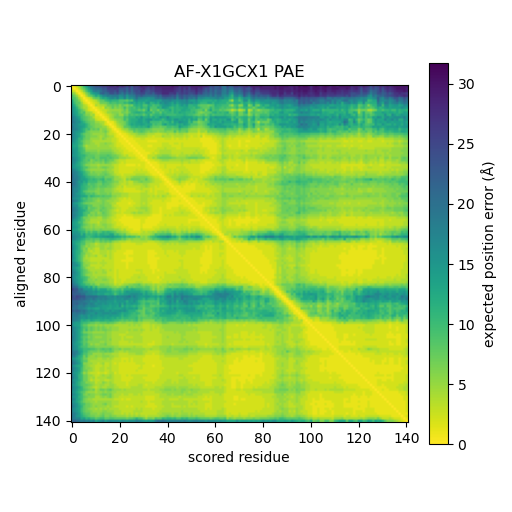21 -14.238 1.00 90.31 107 ILE A N 1
ATOM 899 C CA . ILE A 1 107 ? 3.561 8.715 -13.992 1.00 90.31 107 ILE A CA 1
ATOM 900 C C . ILE A 1 107 ? 2.839 8.604 -12.651 1.00 90.31 107 ILE A C 1
ATOM 902 O O . ILE A 1 107 ? 2.880 9.550 -11.874 1.00 90.31 107 ILE A O 1
ATOM 906 N N . PHE A 1 108 ? 2.208 7.467 -12.364 1.00 90.00 108 PHE A N 1
ATOM 907 C CA . PHE A 1 108 ? 1.443 7.253 -11.140 1.00 90.00 108 PHE A CA 1
ATOM 908 C C . PHE A 1 108 ? 2.303 7.487 -9.896 1.00 90.00 108 PHE A C 1
ATOM 910 O O . PHE A 1 108 ? 2.021 8.407 -9.128 1.00 90.00 108 PHE A O 1
ATOM 917 N N . PHE A 1 109 ? 3.411 6.751 -9.764 1.00 92.38 109 PHE A N 1
ATOM 918 C CA . PHE A 1 109 ? 4.287 6.864 -8.599 1.00 92.38 109 PHE A CA 1
ATOM 919 C C . PHE A 1 109 ? 5.015 8.208 -8.523 1.00 92.38 109 PHE A C 1
ATOM 921 O O . PHE A 1 109 ? 5.271 8.692 -7.429 1.00 92.38 109 PHE A O 1
ATOM 928 N N . MET A 1 110 ? 5.335 8.849 -9.650 1.00 90.69 110 MET A N 1
ATOM 929 C CA . MET A 1 110 ? 5.987 10.163 -9.621 1.00 90.69 110 MET A CA 1
ATOM 930 C C . MET A 1 110 ? 5.030 11.341 -9.425 1.00 90.69 110 MET A C 1
ATOM 932 O O . MET A 1 110 ? 5.468 12.411 -9.002 1.00 90.69 110 MET A O 1
ATOM 936 N N . SER A 1 111 ? 3.744 11.172 -9.729 1.00 88.50 111 SER A N 1
ATOM 937 C CA . SER A 1 111 ? 2.740 12.230 -9.571 1.00 88.50 111 SER A CA 1
ATOM 938 C C . SER A 1 111 ? 2.302 12.437 -8.121 1.00 88.50 111 SER A C 1
ATOM 940 O O . SER A 1 111 ? 1.861 13.533 -7.774 1.00 88.50 111 SER A O 1
ATOM 942 N N . ASP A 1 112 ? 2.458 11.418 -7.270 1.00 87.69 112 ASP A N 1
ATOM 943 C CA . ASP A 1 112 ? 2.046 11.452 -5.871 1.00 87.69 112 ASP A CA 1
ATOM 944 C C . ASP A 1 112 ? 3.165 10.931 -4.947 1.00 87.69 112 ASP A C 1
ATOM 946 O O . ASP A 1 112 ? 3.467 9.733 -4.934 1.00 87.69 112 ASP A O 1
ATOM 950 N N . PRO A 1 113 ? 3.774 11.800 -4.114 1.00 89.81 113 PRO A N 1
ATOM 951 C CA . PRO A 1 113 ? 4.795 11.386 -3.154 1.00 89.81 113 PRO A CA 1
ATOM 952 C C . PRO A 1 113 ? 4.331 10.310 -2.162 1.00 89.81 113 PRO A C 1
ATOM 954 O O . PRO A 1 113 ? 5.171 9.624 -1.578 1.00 89.81 113 PRO A O 1
ATOM 957 N N . SER A 1 114 ? 3.022 10.186 -1.920 1.00 90.94 114 SER A N 1
ATOM 958 C CA . SER A 1 114 ? 2.463 9.163 -1.036 1.00 90.94 114 SER A CA 1
ATOM 959 C C . SER A 1 114 ? 2.507 7.769 -1.667 1.00 90.94 114 SER A C 1
ATOM 961 O O . SER A 1 114 ? 2.887 6.819 -0.982 1.00 90.94 114 SER A O 1
ATOM 963 N N . GLU A 1 115 ? 2.242 7.659 -2.970 1.00 92.69 115 GLU A N 1
ATOM 964 C CA . GLU A 1 115 ? 2.371 6.415 -3.736 1.00 92.69 115 GLU A CA 1
ATOM 965 C C . GLU A 1 115 ? 3.830 5.973 -3.829 1.00 92.69 115 GLU A C 1
ATOM 967 O O . GLU A 1 11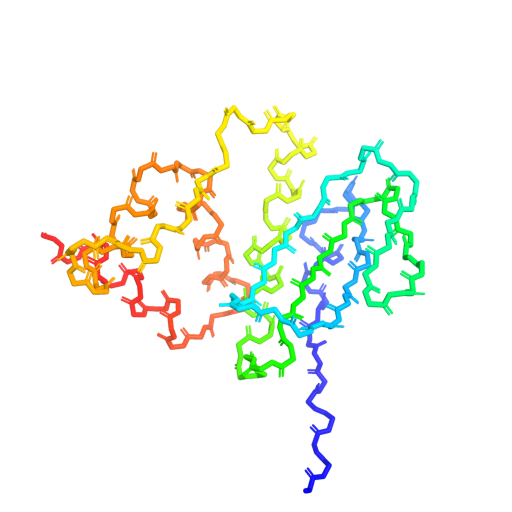5 ? 4.147 4.806 -3.604 1.00 92.69 115 GLU A O 1
ATOM 972 N N . TYR A 1 116 ? 4.754 6.905 -4.093 1.00 93.88 116 TYR A N 1
ATOM 973 C CA . TYR A 1 116 ? 6.179 6.569 -4.127 1.00 93.88 116 TYR A CA 1
ATOM 974 C C . TYR A 1 116 ? 6.700 6.084 -2.766 1.00 93.88 116 TYR A C 1
ATOM 976 O O . TYR A 1 116 ? 7.427 5.096 -2.688 1.00 93.88 116 TYR A O 1
ATOM 984 N N . ASP A 1 117 ? 6.312 6.745 -1.671 1.00 93.94 117 ASP A N 1
ATOM 985 C CA . ASP A 1 117 ? 6.665 6.311 -0.313 1.00 93.94 117 ASP A CA 1
ATOM 986 C C . ASP A 1 117 ? 6.049 4.943 0.036 1.00 93.94 117 ASP A C 1
ATOM 988 O O . ASP A 1 117 ? 6.699 4.140 0.710 1.00 93.94 117 ASP A O 1
ATOM 992 N N . ALA A 1 118 ? 4.837 4.651 -0.447 1.00 94.00 118 ALA A N 1
ATOM 993 C CA . ALA A 1 118 ? 4.203 3.341 -0.311 1.00 94.00 118 ALA A CA 1
ATOM 994 C C . ALA A 1 118 ? 4.966 2.245 -1.073 1.00 94.00 118 ALA A C 1
ATOM 996 O O . ALA A 1 118 ? 5.317 1.234 -0.459 1.00 94.00 118 ALA A O 1
ATOM 997 N N . LEU A 1 119 ? 5.387 2.506 -2.315 1.00 95.44 119 LEU A N 1
ATOM 998 C CA . LEU A 1 119 ? 6.228 1.593 -3.097 1.00 95.44 119 LEU A CA 1
ATOM 999 C C . LEU A 1 119 ? 7.575 1.306 -2.413 1.00 95.44 119 LEU A C 1
ATOM 1001 O O . LEU A 1 119 ? 8.009 0.156 -2.314 1.00 95.44 119 LEU A O 1
ATOM 1005 N N . LEU A 1 120 ? 8.253 2.338 -1.902 1.00 95.81 120 LEU A N 1
ATOM 1006 C CA . LEU A 1 120 ? 9.521 2.161 -1.183 1.00 95.81 120 LEU A CA 1
ATOM 1007 C C . LEU A 1 120 ? 9.341 1.340 0.099 1.00 95.81 120 LEU A C 1
ATOM 1009 O O . LEU A 1 120 ? 10.207 0.539 0.465 1.00 95.81 120 LEU A O 1
ATOM 1013 N N . PHE A 1 121 ? 8.224 1.532 0.799 1.00 94.19 121 PHE A N 1
ATOM 1014 C CA . PHE A 1 121 ? 7.909 0.761 1.992 1.00 94.19 121 PHE A CA 1
ATOM 1015 C C . PHE A 1 121 ? 7.594 -0.703 1.659 1.00 94.19 121 PHE A C 1
ATOM 1017 O O . PHE A 1 121 ? 8.132 -1.595 2.319 1.00 94.19 121 PHE A O 1
ATOM 1024 N N . GLN A 1 122 ? 6.801 -0.946 0.614 1.00 94.25 122 GLN A N 1
ATOM 1025 C CA . GLN A 1 122 ? 6.513 -2.267 0.052 1.00 94.25 122 GLN A CA 1
ATOM 1026 C C . GLN A 1 122 ? 7.810 -3.014 -0.276 1.00 94.25 122 GLN A C 1
ATOM 1028 O O . GLN A 1 122 ? 8.044 -4.095 0.260 1.00 94.25 122 GLN A O 1
ATOM 1033 N N . LEU A 1 123 ? 8.733 -2.392 -1.016 1.00 94.62 123 LEU A N 1
ATOM 1034 C CA . LEU A 1 123 ? 10.054 -2.961 -1.316 1.00 94.62 123 LEU A CA 1
ATOM 1035 C C . LEU A 1 123 ? 10.892 -3.275 -0.075 1.00 94.62 123 LEU A C 1
ATOM 1037 O O . LEU A 1 123 ? 11.685 -4.214 -0.066 1.00 94.62 123 LEU A O 1
ATOM 1041 N N . LYS A 1 124 ? 10.755 -2.484 0.988 1.00 92.94 124 LYS A N 1
ATOM 1042 C CA . LYS A 1 124 ? 11.501 -2.706 2.227 1.00 92.94 124 LYS A CA 1
ATOM 1043 C C . LYS A 1 124 ? 10.933 -3.858 3.058 1.00 92.94 124 LYS A C 1
ATOM 1045 O O . LYS A 1 124 ? 11.684 -4.474 3.813 1.00 92.94 124 LYS A O 1
ATOM 1050 N N . LYS A 1 125 ? 9.618 -4.081 3.013 1.00 91.00 125 LYS A N 1
ATOM 1051 C CA . LYS A 1 125 ? 8.912 -4.981 3.939 1.00 91.00 125 LYS A CA 1
ATOM 1052 C C . LYS A 1 125 ? 8.475 -6.296 3.320 1.00 91.00 125 LYS A C 1
ATOM 1054 O O . LYS A 1 125 ? 8.601 -7.314 3.987 1.00 91.00 125 LYS A O 1
ATOM 1059 N N . ALA A 1 126 ? 8.002 -6.260 2.084 1.00 91.31 126 ALA A N 1
ATOM 1060 C CA . ALA A 1 126 ? 7.503 -7.411 1.348 1.00 91.31 126 ALA A CA 1
ATOM 1061 C C . ALA A 1 126 ? 7.920 -7.289 -0.131 1.00 91.31 126 ALA A C 1
ATOM 1063 O O . ALA A 1 126 ? 7.076 -7.063 -0.996 1.00 91.31 126 ALA A O 1
ATOM 1064 N N . PRO A 1 127 ? 9.232 -7.354 -0.436 1.00 91.56 127 PRO A N 1
ATOM 1065 C CA . PRO A 1 127 ? 9.714 -7.159 -1.795 1.00 91.56 127 PRO A CA 1
ATOM 1066 C C . PRO A 1 127 ? 9.312 -8.312 -2.712 1.00 91.56 127 PRO A C 1
ATOM 1068 O O . PRO A 1 127 ? 9.689 -9.461 -2.475 1.00 91.56 127 PRO A O 1
ATOM 1071 N N . ASP A 1 128 ? 8.694 -7.981 -3.838 1.00 92.00 128 ASP A N 1
ATOM 1072 C CA . ASP A 1 128 ? 8.438 -8.909 -4.934 1.00 92.00 128 ASP A CA 1
ATOM 1073 C C . ASP A 1 128 ? 9.058 -8.419 -6.254 1.00 92.00 128 ASP A C 1
ATOM 1075 O O . ASP A 1 128 ? 9.718 -7.382 -6.336 1.00 92.00 128 ASP A O 1
ATOM 1079 N N . ASP A 1 129 ? 8.946 -9.240 -7.287 1.00 94.31 129 ASP A N 1
ATOM 1080 C CA . ASP A 1 129 ? 9.405 -8.960 -8.645 1.00 94.31 129 ASP A CA 1
ATOM 1081 C C . ASP A 1 129 ? 8.657 -7.792 -9.306 1.00 94.31 129 ASP A C 1
ATOM 1083 O O . ASP A 1 129 ? 9.298 -6.966 -9.959 1.00 94.31 129 ASP A O 1
ATOM 1087 N N . VAL A 1 130 ? 7.346 -7.666 -9.085 1.00 92.50 130 VAL A N 1
ATOM 1088 C CA . VAL A 1 130 ? 6.524 -6.574 -9.635 1.00 92.50 130 VAL A CA 1
ATOM 1089 C C . VAL A 1 130 ? 6.950 -5.209 -9.081 1.00 92.50 130 VAL A C 1
ATOM 1091 O O . VAL A 1 130 ? 7.263 -4.300 -9.850 1.00 92.50 130 VAL A O 1
ATOM 1094 N N . ALA A 1 131 ? 7.056 -5.067 -7.759 1.00 94.25 131 ALA A N 1
ATOM 1095 C CA . ALA A 1 131 ? 7.490 -3.840 -7.097 1.00 94.25 131 ALA A CA 1
ATOM 1096 C C . ALA A 1 131 ? 8.920 -3.459 -7.492 1.00 94.25 131 ALA A C 1
ATOM 1098 O O . ALA A 1 131 ? 9.217 -2.282 -7.721 1.00 94.25 131 ALA A O 1
ATOM 1099 N N . ARG A 1 132 ? 9.819 -4.451 -7.605 1.00 96.38 132 ARG A N 1
ATOM 11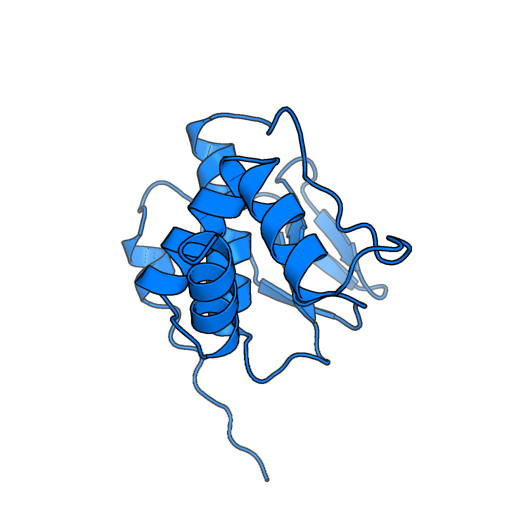00 C CA . ARG A 1 132 ? 11.196 -4.227 -8.075 1.00 96.38 132 ARG A CA 1
ATOM 1101 C C . ARG A 1 132 ? 11.197 -3.696 -9.500 1.00 96.38 132 ARG A C 1
ATOM 1103 O O . ARG A 1 132 ? 11.872 -2.706 -9.769 1.00 96.38 132 ARG A O 1
ATOM 1110 N N . GLN A 1 133 ? 10.417 -4.303 -10.389 1.00 96.25 133 GLN A N 1
ATOM 1111 C CA . GLN A 1 133 ? 10.306 -3.861 -11.774 1.00 96.25 133 GLN A CA 1
ATOM 1112 C C . GLN A 1 133 ? 9.758 -2.431 -11.875 1.00 96.25 133 GLN A C 1
ATOM 1114 O O . GLN A 1 133 ? 10.309 -1.621 -12.621 1.00 96.25 133 GLN A O 1
ATOM 1119 N N . TRP A 1 134 ? 8.716 -2.093 -11.113 1.00 95.31 134 TRP A N 1
ATOM 1120 C CA . TRP A 1 134 ? 8.171 -0.735 -11.084 1.00 95.31 134 TRP A CA 1
ATOM 1121 C C . TRP A 1 134 ? 9.207 0.286 -10.615 1.00 95.31 134 TRP A C 1
ATOM 1123 O O . TRP A 1 134 ? 9.402 1.310 -11.268 1.00 95.31 134 TRP A O 1
ATOM 1133 N N . TYR A 1 135 ? 9.930 -0.014 -9.536 1.00 96.94 135 TYR A N 1
ATOM 1134 C CA . TYR A 1 135 ? 11.000 0.852 -9.046 1.00 96.94 135 TYR A CA 1
ATOM 1135 C C . TYR A 1 135 ? 12.142 1.006 -10.051 1.00 96.94 135 TYR A C 1
ATOM 1137 O O . TYR A 1 135 ? 12.608 2.120 -10.284 1.00 96.94 135 TYR A O 1
ATOM 1145 N N . GLU A 1 136 ? 12.545 -0.077 -10.718 1.00 97.25 136 GLU A N 1
ATOM 1146 C CA . GLU A 1 136 ? 13.525 -0.013 -11.800 1.00 97.25 136 GLU A CA 1
ATOM 1147 C C . GLU A 1 136 ? 13.074 0.891 -12.949 1.00 97.25 136 GLU A C 1
ATOM 1149 O O . GLU A 1 136 ? 13.885 1.648 -13.484 1.00 97.25 136 GLU A O 1
ATOM 1154 N N . TRP A 1 137 ? 11.799 0.833 -13.338 1.00 96.44 137 TRP A N 1
ATOM 1155 C CA . TRP A 1 137 ? 11.254 1.717 -14.367 1.00 96.44 137 TRP A CA 1
ATOM 1156 C C . TRP A 1 137 ? 11.283 3.187 -13.956 1.00 96.44 137 TRP A C 1
ATOM 1158 O O . TRP A 1 137 ? 11.502 4.030 -14.821 1.00 96.44 137 TRP A O 1
ATOM 1168 N N . ILE A 1 138 ? 11.096 3.484 -12.668 1.00 94.94 138 ILE A N 1
ATOM 1169 C CA . ILE A 1 138 ? 11.134 4.848 -12.132 1.00 94.94 138 ILE A CA 1
ATOM 1170 C C . ILE A 1 138 ? 12.561 5.409 -12.145 1.00 94.94 138 ILE A C 1
ATOM 1172 O O . ILE A 1 138 ? 12.746 6.542 -12.585 1.00 94.94 138 ILE A O 1
ATOM 1176 N N . ILE A 1 139 ? 13.561 4.636 -11.695 1.00 94.44 139 ILE A N 1
ATOM 1177 C CA . ILE A 1 139 ? 14.946 5.128 -11.542 1.00 94.44 139 ILE A CA 1
ATOM 1178 C C . ILE A 1 139 ? 15.767 5.128 -12.840 1.00 94.44 139 ILE A C 1
ATOM 1180 O O . ILE A 1 139 ? 16.770 5.830 -12.912 1.00 94.44 139 ILE A O 1
ATOM 1184 N N . LYS A 1 140 ? 15.387 4.327 -13.847 1.00 90.44 140 LYS A N 1
ATOM 1185 C CA . LYS A 1 140 ? 16.090 4.212 -15.145 1.00 90.44 140 LYS A CA 1
ATOM 1186 C C . LYS A 1 140 ? 15.504 5.143 -16.224 1.00 90.44 140 LYS A C 1
ATOM 1188 O O . LYS A 1 140 ? 15.502 4.766 -17.398 1.00 90.44 140 LYS A O 1
ATOM 1193 N N . GLN A 1 141 ? 14.932 6.281 -15.829 1.00 72.62 141 GLN A N 1
ATOM 1194 C CA . GLN A 1 141 ? 14.460 7.306 -16.770 1.00 72.62 141 GLN A CA 1
ATOM 1195 C C . GLN A 1 141 ? 15.610 8.058 -17.430 1.00 72.62 141 GLN A C 1
ATOM 1197 O O . GLN A 1 141 ? 16.634 8.284 -16.749 1.00 72.62 141 GLN A O 1
#

Organism: NCBI:txid412755

pLDDT: mean 84.18, std 13.18, range [33.5, 97.25]

Foldseek 3Di:
DDDPPPLPCVVVCVVDVVQDDAEEEEAADPDQKAKAALPDQWDADPNDIDGQVRIYIYGYPVNVVCNNLSCLLRVLLSVCCVVPNDDPDDQDQDPPDPDDPLVSLLCRLVVDVSNVVSLVRSCVGPNDPVSVVSVCSNVVD

Solvent-accessible surface area (backbone atoms only — not comparable to full-atom values): 8451 Å² total; per-residue (Å²): 133,91,72,85,72,79,78,85,58,69,60,61,69,68,71,42,85,86,56,68,83,45,52,75,48,74,42,96,53,101,51,63,52,47,62,42,72,53,85,40,63,56,47,78,58,93,94,37,82,40,68,14,65,58,12,30,36,40,32,18,63,84,42,69,92,44,50,63,29,39,50,36,27,35,48,39,51,54,50,48,31,77,75,70,43,81,70,94,68,78,88,73,87,65,89,82,56,92,59,55,70,70,55,47,53,38,48,53,36,71,74,31,73,67,51,37,53,13,51,56,45,9,54,72,74,33,63,50,70,67,60,49,50,53,51,50,58,53,73,73,110

Secondary structure (DSSP, 8-state):
---------HHHHHH-TTSPPPPEEEE--SSSEEEE-TTSSEEEETTEEEE-BTBEEEEETT-GGGHHHHHHHHHHHHHHHHHH-S-S------TT-SS-HHHHHHHHHHH-HHHHHHHHHHHHHS--HHHHHHHHHHHT-

Radius of gyration: 15.23 Å; Cα contacts (8 Å, |Δi|>4): 183; chains: 1; bounding box: 39×44×42 Å